Protein AF-A0A4C1TIJ6-F1 (afdb_monomer_lite)

pLDDT: mean 82.27, std 14.24, range [25.25, 95.56]

Foldseek 3Di:
DVVVVVVVVVVVVVVVVVVVVVVVVVVVVVVVVVVVVVVLVVQLVVLVVADANVVSVCVSVVHDDDDDDFPDKDKDKDADPCLVVVPVPDDPVVSVVVLVVVVVVVVVVCVVVVWAWDDDDDRMTMIMDRPRDDDPDPPPPPPDDD

Structure (mmCIF, N/CA/C/O backbone):
data_AF-A0A4C1TIJ6-F1
#
_entry.id   AF-A0A4C1TIJ6-F1
#
loop_
_atom_site.group_PDB
_atom_site.id
_atom_site.type_symbol
_atom_site.label_atom_id
_atom_site.label_alt_id
_atom_site.label_comp_id
_atom_site.label_asym_id
_atom_site.label_entity_id
_atom_site.label_seq_id
_atom_site.pdbx_PDB_ins_code
_atom_site.Cartn_x
_atom_site.Cartn_y
_atom_site.Cartn_z
_atom_site.occupancy
_atom_site.B_iso_or_equiv
_atom_site.auth_seq_id
_atom_site.auth_comp_id
_atom_site.auth_asym_id
_atom_site.auth_atom_id
_atom_site.pdbx_PDB_model_num
ATOM 1 N N . MET A 1 1 ? -39.848 6.060 63.650 1.00 71.62 1 MET A N 1
ATOM 2 C CA . MET A 1 1 ? -38.600 6.844 63.816 1.00 71.62 1 MET A CA 1
ATOM 3 C C . MET A 1 1 ? -37.312 6.025 63.716 1.00 71.62 1 MET A C 1
ATOM 5 O O . MET A 1 1 ? -36.772 6.002 62.624 1.00 71.62 1 MET A O 1
ATOM 9 N N . LEU A 1 2 ? -36.798 5.328 64.745 1.00 78.94 2 LEU A N 1
ATOM 10 C CA . LEU A 1 2 ? -35.449 4.713 64.657 1.00 78.94 2 LEU A CA 1
ATOM 11 C C . LEU A 1 2 ? -35.314 3.655 63.536 1.00 78.94 2 LEU A C 1
ATOM 13 O O . LEU A 1 2 ? -34.339 3.658 62.794 1.00 78.94 2 LEU A O 1
ATOM 17 N N . ARG A 1 3 ? -36.327 2.789 63.367 1.00 82.75 3 ARG A N 1
ATOM 18 C CA . ARG A 1 3 ? -36.379 1.786 62.283 1.00 82.75 3 ARG A CA 1
ATOM 19 C C . ARG A 1 3 ? -36.402 2.401 60.884 1.00 82.75 3 ARG A C 1
ATOM 21 O O . ARG A 1 3 ? -35.755 1.875 59.992 1.00 82.75 3 ARG A O 1
ATOM 28 N N . GLU A 1 4 ? -37.137 3.493 60.701 1.00 76.06 4 GLU A N 1
ATOM 29 C CA . GLU A 1 4 ? -37.250 4.173 59.403 1.00 76.06 4 GLU A CA 1
ATOM 30 C C . GLU A 1 4 ? -35.943 4.868 59.031 1.00 76.06 4 GLU A C 1
ATOM 32 O O . GLU A 1 4 ? -35.503 4.771 57.893 1.00 76.06 4 GLU A O 1
ATOM 37 N N . VAL A 1 5 ? -35.271 5.493 60.003 1.00 79.12 5 VAL A N 1
ATOM 38 C CA . VAL A 1 5 ? -33.959 6.123 59.794 1.00 79.12 5 VAL A CA 1
ATOM 39 C C . VAL A 1 5 ? -32.899 5.086 59.405 1.00 79.12 5 VAL A C 1
ATOM 41 O O . VAL A 1 5 ? -32.095 5.337 58.509 1.00 79.12 5 VAL A O 1
ATOM 44 N N . ILE A 1 6 ? -32.918 3.903 60.030 1.00 82.88 6 ILE A N 1
ATOM 45 C CA . ILE A 1 6 ? -32.006 2.799 59.685 1.00 82.88 6 ILE A CA 1
ATOM 46 C C . ILE A 1 6 ? -32.290 2.280 58.266 1.00 82.88 6 ILE A C 1
ATOM 48 O O . ILE A 1 6 ? -31.357 2.149 57.476 1.00 82.88 6 ILE A O 1
ATOM 52 N N . LEU A 1 7 ? -33.564 2.063 57.914 1.00 80.25 7 LEU A N 1
ATOM 53 C CA . LEU A 1 7 ? -33.964 1.579 56.585 1.00 80.25 7 LEU A CA 1
ATOM 54 C C . LEU A 1 7 ? -33.566 2.544 55.460 1.00 80.25 7 LEU A C 1
ATOM 56 O O . LEU A 1 7 ? -33.032 2.117 54.437 1.00 80.25 7 LEU A O 1
ATOM 60 N N . VAL A 1 8 ? -33.782 3.847 55.664 1.00 81.94 8 VAL A N 1
ATOM 61 C CA . VAL A 1 8 ? -33.393 4.889 54.700 1.00 81.94 8 VAL A CA 1
ATOM 62 C C . VAL A 1 8 ? -31.871 4.929 54.527 1.00 81.94 8 VAL A C 1
ATOM 64 O O . VAL A 1 8 ? -31.381 5.044 53.403 1.00 81.94 8 VAL A O 1
ATOM 67 N N . GLY A 1 9 ? -31.106 4.773 55.613 1.00 77.75 9 GLY A N 1
ATOM 68 C CA . GLY A 1 9 ? -29.643 4.702 55.559 1.00 77.75 9 GLY A CA 1
ATOM 69 C C . GLY A 1 9 ? -29.114 3.468 54.816 1.00 77.75 9 GLY A C 1
ATOM 70 O O . GLY A 1 9 ? -28.143 3.574 54.063 1.00 77.75 9 GLY A O 1
ATOM 71 N N . GLU A 1 10 ? -29.749 2.306 54.985 1.00 81.25 10 GLU A N 1
ATOM 72 C CA . GLU A 1 10 ? -29.410 1.081 54.247 1.00 81.25 10 GLU A CA 1
ATOM 73 C C . GLU A 1 10 ? -29.749 1.193 52.753 1.00 81.25 10 GLU A C 1
ATOM 75 O O . GLU A 1 10 ? -28.911 0.856 51.911 1.00 81.25 10 GLU A O 1
ATOM 80 N N . GLN A 1 11 ? -30.922 1.740 52.406 1.00 78.00 11 GLN A N 1
ATOM 81 C CA . GLN A 1 11 ? -31.320 1.985 51.013 1.00 78.00 11 GLN A CA 1
ATOM 82 C C . GLN A 1 11 ? -30.404 2.990 50.306 1.00 78.00 11 GLN A C 1
ATOM 84 O O . GLN A 1 11 ? -29.987 2.735 49.175 1.00 78.00 11 GLN A O 1
ATOM 89 N N . ALA A 1 12 ? -30.035 4.090 50.970 1.00 80.88 12 ALA A N 1
ATOM 90 C CA . ALA A 1 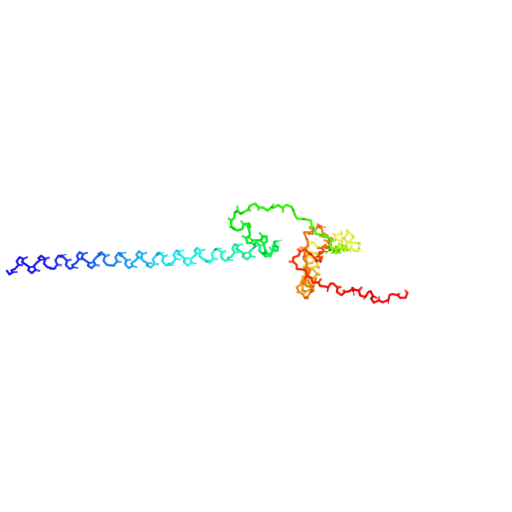12 ? -29.117 5.083 50.412 1.00 80.88 12 ALA A CA 1
ATOM 91 C C . ALA A 1 12 ? -27.731 4.479 50.123 1.00 80.88 12 ALA A C 1
ATOM 93 O O . ALA A 1 12 ? -27.174 4.676 49.044 1.00 80.88 12 ALA A O 1
ATOM 94 N N . ARG A 1 13 ? -27.198 3.660 51.043 1.00 82.31 13 ARG A N 1
ATOM 95 C CA . ARG A 1 13 ? -25.919 2.948 50.848 1.00 82.31 13 ARG A CA 1
ATOM 96 C C . ARG A 1 13 ? -25.982 1.935 49.705 1.00 82.31 13 ARG A C 1
ATOM 98 O O . ARG A 1 13 ? -25.017 1.810 48.949 1.00 82.31 13 ARG A O 1
ATOM 105 N N . ALA A 1 14 ? -27.100 1.221 49.568 1.00 82.69 14 ALA A N 1
ATOM 106 C CA . ALA A 1 14 ? -27.312 0.284 48.469 1.00 82.69 14 ALA A CA 1
ATOM 107 C C . ALA A 1 14 ? -27.391 1.006 47.110 1.00 82.69 14 ALA A C 1
ATOM 109 O O . ALA A 1 14 ? -26.752 0.567 46.149 1.00 82.69 14 ALA A O 1
ATOM 110 N N . GLN A 1 15 ? -28.101 2.139 47.037 1.00 84.88 15 GLN A N 1
ATOM 111 C CA . GLN A 1 15 ? -28.156 2.975 45.832 1.00 84.88 15 GLN A CA 1
ATOM 112 C C . GLN A 1 15 ? -26.790 3.562 45.464 1.00 84.88 15 GLN A C 1
ATOM 114 O O . GLN A 1 15 ? -26.400 3.491 44.298 1.00 84.88 15 GLN A O 1
ATOM 119 N N . ASP A 1 16 ? -26.029 4.074 46.433 1.00 88.38 16 ASP A N 1
ATOM 120 C CA . ASP A 1 16 ? -24.682 4.604 46.190 1.00 88.38 16 ASP A CA 1
ATOM 121 C C . ASP A 1 16 ? -23.715 3.522 45.696 1.00 88.38 16 ASP A C 1
ATOM 123 O O . ASP A 1 16 ? -22.910 3.757 44.788 1.00 88.38 16 ASP A O 1
ATOM 127 N N . GLY A 1 17 ? -23.805 2.311 46.256 1.00 89.56 17 GLY A N 1
ATOM 128 C CA . GLY A 1 17 ? -23.021 1.163 45.805 1.00 89.56 17 GLY A CA 1
ATOM 129 C C . GLY A 1 17 ? -23.318 0.790 44.352 1.00 89.56 17 GLY A C 1
ATOM 130 O O . GLY A 1 17 ? -22.389 0.539 43.578 1.00 89.56 17 GLY A O 1
ATOM 131 N N . LEU A 1 18 ? -24.596 0.797 43.965 1.00 89.88 18 LEU A N 1
ATOM 132 C CA . LEU A 1 18 ? -25.019 0.531 42.591 1.00 89.88 18 LEU A CA 1
ATOM 133 C C . LEU A 1 18 ? -24.570 1.643 41.636 1.00 89.88 18 LEU A C 1
ATOM 135 O O . LEU A 1 18 ? -24.014 1.348 40.580 1.00 89.88 18 LEU A O 1
ATOM 139 N N . ARG A 1 19 ? -24.730 2.909 42.031 1.00 90.00 19 ARG A N 1
ATOM 140 C CA . ARG A 1 19 ? -24.319 4.076 41.242 1.00 90.00 19 ARG A CA 1
ATOM 141 C C . ARG A 1 19 ? -22.817 4.069 40.956 1.00 90.00 19 ARG A C 1
ATOM 143 O O . ARG A 1 19 ? -22.423 4.172 39.802 1.00 90.00 19 ARG A O 1
ATOM 150 N N . ARG A 1 20 ? -21.979 3.793 41.963 1.00 91.12 20 ARG A N 1
ATOM 151 C CA . ARG A 1 20 ? -20.521 3.644 41.775 1.00 91.12 20 ARG A CA 1
ATOM 152 C C . ARG A 1 20 ? -20.153 2.498 40.829 1.00 91.12 20 ARG A C 1
ATOM 154 O O . ARG A 1 20 ? -19.178 2.612 40.090 1.00 91.12 20 ARG A O 1
ATOM 161 N N . ARG A 1 21 ? -20.885 1.377 40.867 1.00 92.06 21 ARG A N 1
ATOM 162 C CA . ARG A 1 21 ? -20.673 0.256 39.932 1.00 92.06 21 ARG A CA 1
ATOM 163 C C . ARG A 1 21 ? -21.070 0.640 38.508 1.00 92.06 21 ARG A C 1
ATOM 165 O O . ARG A 1 21 ? -20.330 0.309 37.589 1.00 92.06 21 ARG A O 1
ATOM 172 N N . MET A 1 22 ? -22.179 1.360 38.343 1.00 92.50 22 MET A N 1
ATOM 173 C CA . MET A 1 22 ? -22.627 1.877 37.047 1.00 92.50 22 MET A CA 1
ATOM 174 C C . MET A 1 22 ? -21.628 2.879 36.465 1.00 92.50 22 MET A C 1
ATOM 176 O O . MET A 1 22 ? -21.278 2.752 35.298 1.00 92.50 22 MET A O 1
ATOM 180 N N . ASP A 1 23 ? -21.099 3.798 37.276 1.00 94.19 23 ASP A N 1
ATOM 181 C CA . ASP A 1 23 ? -20.084 4.764 36.836 1.00 94.19 23 ASP A CA 1
ATOM 182 C C . ASP A 1 23 ? -18.788 4.057 36.407 1.00 94.19 23 ASP A C 1
ATOM 184 O O . ASP A 1 23 ? -18.241 4.342 35.344 1.00 94.19 23 ASP A O 1
ATOM 188 N N . LYS A 1 24 ? -18.326 3.064 37.181 1.00 94.12 24 LYS A N 1
ATOM 189 C CA . LYS A 1 24 ? -17.161 2.244 36.802 1.00 94.12 24 LYS A CA 1
ATOM 190 C C . LYS A 1 24 ? -17.389 1.469 35.508 1.00 94.12 24 LYS A C 1
ATOM 192 O O . LYS A 1 24 ? -16.496 1.424 34.667 1.00 94.12 24 LYS A O 1
ATOM 197 N N . LEU A 1 25 ? -18.563 0.856 35.355 1.00 93.81 25 LEU A N 1
ATOM 198 C CA . LEU A 1 25 ? -18.906 0.108 34.150 1.00 93.81 25 LEU A CA 1
ATOM 199 C C . LEU A 1 25 ? -18.983 1.039 32.937 1.00 93.81 25 LEU A C 1
ATOM 201 O O . LEU A 1 25 ? -18.444 0.705 31.889 1.00 93.81 25 LEU A O 1
ATOM 205 N N . LYS A 1 26 ? -19.589 2.220 33.092 1.00 95.19 26 LYS A N 1
ATOM 206 C CA . LYS A 1 26 ? -19.670 3.233 32.040 1.00 95.19 26 LYS A CA 1
ATOM 207 C C . LYS A 1 26 ? -18.280 3.687 31.594 1.00 95.19 26 LYS A C 1
ATOM 209 O O . LYS A 1 26 ? -18.005 3.654 30.400 1.00 95.19 26 LYS A O 1
ATOM 214 N N . ASN A 1 27 ? -17.398 4.019 32.537 1.00 95.19 27 ASN A N 1
ATOM 215 C CA . ASN A 1 27 ? -16.023 4.413 32.221 1.00 95.19 27 ASN A CA 1
ATOM 216 C C . ASN A 1 27 ? -15.268 3.281 31.510 1.00 95.19 27 ASN A C 1
ATOM 218 O O . ASN A 1 27 ? -14.622 3.513 30.496 1.00 95.19 27 ASN A O 1
ATOM 222 N N . SER A 1 28 ? -15.413 2.040 31.986 1.00 95.06 28 SER A N 1
ATOM 223 C CA . SER A 1 28 ? -14.789 0.876 31.349 1.00 95.06 28 SER A CA 1
ATOM 224 C C . SER A 1 28 ? -15.316 0.630 29.927 1.00 95.06 28 SER A C 1
ATOM 226 O O . SER A 1 28 ? -14.540 0.286 29.039 1.00 95.06 28 SER A O 1
ATOM 228 N N . ILE A 1 29 ? -16.613 0.850 29.683 1.00 95.12 29 ILE A N 1
ATOM 229 C CA . ILE A 1 29 ? -17.213 0.782 28.342 1.00 95.12 29 ILE A CA 1
ATOM 230 C C . ILE A 1 29 ? -16.671 1.898 27.441 1.00 95.12 29 ILE A C 1
ATOM 232 O O . ILE A 1 29 ? -16.368 1.640 26.277 1.00 95.12 29 ILE A O 1
ATOM 236 N N . GLU A 1 30 ? -16.546 3.127 27.944 1.00 95.56 30 GLU A N 1
ATOM 237 C CA . GLU A 1 30 ? -15.984 4.250 27.183 1.00 95.56 30 GLU A CA 1
ATOM 238 C C . GLU A 1 30 ? -14.519 3.994 26.803 1.00 95.56 30 GLU A C 1
ATOM 240 O O . GLU A 1 30 ? -14.149 4.167 25.639 1.00 95.56 30 GLU A O 1
ATOM 245 N N . GLU A 1 31 ? -13.709 3.490 27.735 1.00 95.06 31 GLU A N 1
ATOM 246 C CA . GLU A 1 31 ? -12.320 3.089 27.484 1.00 95.06 31 GLU A CA 1
ATOM 247 C C . GLU A 1 31 ? -12.226 1.959 26.448 1.00 95.06 31 GLU A C 1
ATOM 249 O O . GLU A 1 31 ? -11.444 2.052 25.496 1.00 95.06 31 GLU A O 1
ATOM 254 N N . ALA A 1 32 ? -13.056 0.919 26.579 1.00 93.19 32 ALA A N 1
ATOM 255 C CA . ALA A 1 32 ? -13.102 -0.185 25.623 1.00 93.19 32 ALA A CA 1
ATOM 256 C C . ALA A 1 32 ? -13.521 0.291 24.221 1.00 93.19 32 ALA A C 1
ATOM 258 O O . ALA A 1 32 ? -12.882 -0.062 23.228 1.00 93.19 32 ALA A O 1
ATOM 259 N N . ASN A 1 33 ? -14.541 1.149 24.122 1.00 93.81 33 ASN A N 1
ATOM 260 C CA . ASN A 1 33 ? -14.974 1.731 22.849 1.00 93.81 33 ASN A CA 1
ATOM 261 C C . ASN A 1 33 ? -13.882 2.601 22.211 1.00 93.81 33 ASN A C 1
ATOM 263 O O . ASN A 1 33 ? -13.688 2.552 20.991 1.00 93.81 33 ASN A O 1
ATOM 267 N N . ALA A 1 34 ? -13.142 3.374 23.010 1.00 94.94 34 ALA A N 1
ATOM 268 C CA . ALA A 1 34 ? -12.024 4.176 22.521 1.00 94.94 34 ALA A CA 1
ATOM 269 C C . ALA A 1 34 ? -10.885 3.295 21.980 1.00 94.94 34 ALA A C 1
ATOM 271 O O . ALA A 1 34 ? -10.365 3.563 20.891 1.00 94.94 34 ALA A O 1
ATOM 272 N N . ALA A 1 35 ? -10.538 2.216 22.691 1.00 93.19 35 ALA A N 1
ATOM 273 C CA . ALA A 1 35 ? -9.536 1.247 22.251 1.00 93.19 35 ALA A CA 1
ATOM 274 C C . ALA A 1 35 ? -9.942 0.565 20.932 1.00 93.19 35 ALA A C 1
ATOM 276 O O . ALA A 1 35 ? -9.174 0.592 19.967 1.00 93.19 35 ALA A O 1
ATOM 277 N N . VAL A 1 36 ? -11.181 0.071 20.840 1.00 92.81 36 VAL A N 1
ATOM 278 C CA . VAL A 1 36 ? -11.731 -0.532 19.612 1.00 92.81 36 VAL A CA 1
ATOM 279 C C . VAL A 1 36 ? -11.717 0.466 18.453 1.00 92.81 36 VAL A C 1
ATOM 281 O O . VAL A 1 36 ? -11.340 0.122 17.335 1.00 92.81 36 VAL A O 1
ATOM 284 N N . THR A 1 37 ? -12.083 1.725 18.697 1.00 90.12 37 THR A N 1
ATOM 285 C CA . THR A 1 37 ? -12.065 2.766 17.657 1.00 90.12 37 THR A CA 1
ATOM 286 C C . THR A 1 37 ? -10.645 3.044 17.160 1.00 90.12 37 THR A C 1
ATOM 288 O O . THR A 1 37 ? -10.434 3.228 15.958 1.00 90.12 37 THR A O 1
ATOM 291 N N . LYS A 1 38 ? -9.654 3.050 18.060 1.00 92.00 38 LYS A N 1
ATOM 292 C CA . LYS A 1 38 ? -8.239 3.231 17.712 1.00 92.00 38 LYS A CA 1
ATOM 293 C C . LYS A 1 38 ? -7.717 2.077 16.856 1.00 92.00 38 LYS A C 1
ATOM 295 O O . LYS A 1 38 ? -7.074 2.329 15.836 1.00 92.00 38 LYS A O 1
ATOM 300 N N . GLU A 1 39 ? -8.018 0.838 17.233 1.00 86.94 39 GLU A N 1
ATOM 301 C CA . GLU A 1 39 ? -7.639 -0.341 16.446 1.00 86.94 39 GLU A CA 1
ATOM 302 C C . GLU A 1 39 ? -8.318 -0.353 15.077 1.00 86.94 39 GLU A C 1
ATOM 304 O O . GL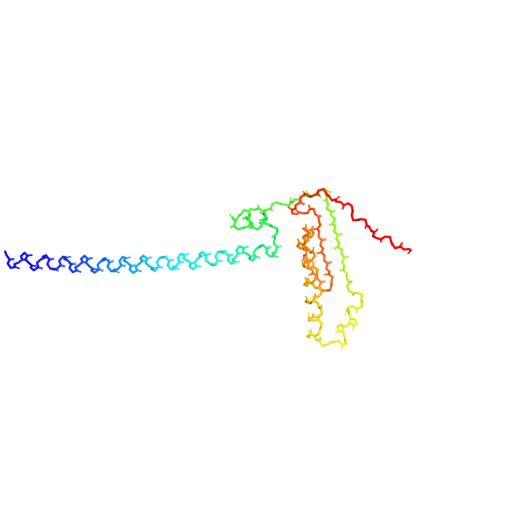U A 1 39 ? -7.649 -0.570 14.068 1.00 86.94 39 GLU A O 1
ATOM 309 N N . ARG A 1 40 ? -9.613 -0.012 15.008 1.00 84.69 40 ARG A N 1
ATOM 310 C CA . ARG A 1 40 ? -10.332 0.123 13.732 1.00 84.69 40 ARG A CA 1
ATOM 311 C C . ARG A 1 40 ? -9.669 1.140 12.806 1.00 84.69 40 ARG A C 1
ATOM 313 O O . ARG A 1 40 ? -9.432 0.824 11.646 1.00 84.69 40 ARG A O 1
ATOM 320 N N . LYS A 1 41 ? -9.314 2.329 13.309 1.00 84.75 41 LYS A N 1
ATOM 321 C CA . LYS A 1 41 ? -8.608 3.349 12.509 1.00 84.75 41 LYS A CA 1
ATOM 322 C C . LYS A 1 41 ? -7.270 2.838 11.981 1.00 84.75 41 LYS A C 1
ATOM 324 O O . LYS A 1 41 ? -6.957 3.062 10.815 1.00 84.75 41 LYS A O 1
ATOM 329 N N . LYS A 1 42 ? -6.504 2.129 12.815 1.00 85.44 42 LYS A N 1
ATOM 330 C CA . LYS A 1 42 ? -5.227 1.536 12.405 1.00 85.44 42 LYS A CA 1
ATOM 331 C C . LYS A 1 42 ? -5.434 0.493 11.303 1.00 85.44 42 LYS A C 1
ATOM 333 O O . LYS A 1 42 ? -4.756 0.561 10.284 1.00 85.44 42 LYS A O 1
ATOM 338 N N . ASN A 1 43 ? -6.404 -0.406 11.456 1.00 83.38 43 ASN A N 1
ATOM 339 C CA . ASN A 1 43 ? -6.689 -1.430 10.449 1.00 83.38 43 ASN A CA 1
ATOM 340 C C . ASN A 1 43 ? -7.124 -0.825 9.109 1.00 83.38 43 ASN A C 1
ATOM 342 O O . ASN A 1 43 ? -6.615 -1.233 8.070 1.00 83.38 43 ASN A O 1
ATOM 346 N N . VAL A 1 44 ? -7.994 0.189 9.129 1.00 80.62 44 VAL A N 1
ATOM 347 C CA . VAL A 1 44 ? -8.405 0.898 7.907 1.00 80.62 44 VAL A CA 1
ATOM 348 C C . VAL A 1 44 ? -7.207 1.588 7.249 1.00 80.62 44 VAL A C 1
ATOM 350 O O . VAL A 1 44 ? -7.016 1.453 6.046 1.00 80.62 44 VAL A O 1
ATOM 353 N N . SER A 1 45 ? -6.343 2.253 8.026 1.00 81.62 45 SER A N 1
ATOM 354 C CA . SER A 1 45 ? -5.137 2.884 7.468 1.00 81.62 45 SER A CA 1
ATOM 355 C C . SER A 1 45 ? -4.187 1.881 6.811 1.00 81.62 45 SER A C 1
ATOM 357 O O . SER A 1 45 ? -3.633 2.181 5.763 1.00 81.62 45 SER A O 1
ATOM 359 N N . LEU A 1 46 ? -4.050 0.674 7.373 1.00 84.75 46 LEU A N 1
ATOM 360 C CA . LEU A 1 46 ? -3.218 -0.383 6.796 1.00 84.75 46 LEU A CA 1
ATOM 361 C C . LEU A 1 46 ? -3.789 -0.901 5.472 1.00 84.75 46 LEU A C 1
ATOM 363 O O . LEU A 1 46 ? -3.025 -1.166 4.551 1.00 84.75 46 LEU A O 1
ATOM 367 N N . LEU A 1 47 ? -5.116 -1.006 5.349 1.00 83.19 47 LEU A N 1
ATOM 368 C CA . LEU A 1 47 ? -5.749 -1.397 4.085 1.00 83.19 47 LEU A CA 1
ATOM 369 C C . LEU A 1 47 ? -5.486 -0.373 2.979 1.00 83.19 47 LEU A C 1
ATOM 371 O O . LEU A 1 47 ? -5.256 -0.769 1.841 1.00 83.19 47 LEU A O 1
ATOM 375 N N . HIS A 1 48 ? -5.463 0.918 3.313 1.00 78.62 48 HIS A N 1
ATOM 376 C CA . HIS A 1 48 ? -5.148 1.983 2.358 1.00 78.62 48 HIS A CA 1
ATOM 377 C C . HIS A 1 48 ? -3.682 2.010 1.908 1.00 78.62 48 HIS A C 1
ATOM 379 O O . HIS A 1 48 ? -3.396 2.585 0.865 1.00 78.62 48 HIS A O 1
ATOM 385 N N . LEU A 1 49 ? -2.761 1.381 2.651 1.00 77.00 49 LEU A N 1
ATOM 386 C CA . LEU A 1 49 ? -1.369 1.220 2.206 1.00 77.00 49 LEU A CA 1
ATOM 387 C C . LEU A 1 49 ? -1.228 0.184 1.085 1.00 77.00 49 LEU A C 1
ATOM 389 O O . LEU A 1 49 ? -0.219 0.174 0.389 1.00 77.00 49 LEU A O 1
ATOM 393 N N . ILE A 1 50 ? -2.209 -0.710 0.947 1.00 79.88 50 ILE A N 1
ATOM 394 C CA . ILE A 1 50 ? -2.159 -1.846 0.020 1.00 79.88 50 ILE A CA 1
ATOM 395 C C . ILE A 1 50 ? -3.139 -1.626 -1.130 1.00 79.88 50 ILE A C 1
ATOM 397 O O . ILE A 1 50 ? -2.810 -1.840 -2.294 1.00 79.88 50 ILE A O 1
ATOM 401 N N . PHE A 1 51 ? -4.354 -1.177 -0.819 1.00 81.25 51 PHE A N 1
ATOM 402 C CA . PHE A 1 51 ? -5.447 -1.082 -1.773 1.00 81.25 51 PHE A CA 1
ATOM 403 C C . PHE A 1 51 ? -5.893 0.365 -2.002 1.00 81.25 51 PHE A C 1
ATOM 405 O O . PHE A 1 51 ? -5.916 1.166 -1.063 1.00 81.25 51 PHE A O 1
ATOM 412 N N . PRO A 1 52 ? -6.360 0.688 -3.223 1.00 78.19 52 PRO A N 1
ATOM 413 C CA . PRO A 1 52 ? -7.035 1.952 -3.486 1.00 78.19 52 PRO A CA 1
ATOM 414 C C . PRO A 1 52 ? -8.225 2.173 -2.541 1.00 78.19 52 PRO A C 1
ATOM 416 O O . PRO A 1 52 ? -8.866 1.210 -2.112 1.00 78.19 52 PRO A O 1
ATOM 419 N N . ALA A 1 53 ? -8.574 3.431 -2.253 1.00 78.19 53 ALA A N 1
ATOM 420 C CA . ALA A 1 53 ? -9.537 3.762 -1.197 1.00 78.19 53 ALA A CA 1
ATOM 421 C C . ALA A 1 53 ? -10.905 3.068 -1.344 1.00 78.19 53 ALA A C 1
ATOM 423 O O . ALA A 1 53 ? -11.431 2.541 -0.366 1.00 78.19 53 ALA A O 1
ATOM 424 N N . GLU A 1 54 ? -11.435 2.994 -2.569 1.00 79.88 54 GLU A N 1
ATOM 425 C CA . GLU A 1 54 ? -12.711 2.328 -2.876 1.00 79.88 54 GLU A CA 1
ATOM 426 C C . GLU A 1 54 ? -12.664 0.819 -2.568 1.00 79.88 54 GLU A C 1
ATOM 428 O O . GLU A 1 54 ? -13.622 0.232 -2.067 1.00 79.88 54 GLU A O 1
ATOM 433 N N . ILE A 1 55 ? -11.530 0.178 -2.861 1.00 83.50 55 ILE A N 1
ATOM 434 C CA . ILE A 1 55 ? -11.320 -1.258 -2.656 1.00 83.50 55 ILE A CA 1
ATOM 435 C C . ILE A 1 55 ? -11.136 -1.549 -1.163 1.00 83.50 55 ILE A C 1
ATOM 437 O O . ILE A 1 55 ? -11.755 -2.475 -0.638 1.00 83.50 55 ILE A O 1
ATOM 441 N N . ALA A 1 56 ? -10.346 -0.726 -0.467 1.00 84.62 56 ALA A N 1
ATOM 442 C CA . ALA A 1 56 ? -10.129 -0.831 0.973 1.00 84.62 56 ALA A CA 1
ATOM 443 C C . ALA A 1 56 ? -11.444 -0.715 1.768 1.00 84.62 56 ALA A C 1
ATOM 445 O O . ALA A 1 56 ? -11.681 -1.507 2.681 1.00 84.62 56 ALA A O 1
ATOM 446 N N . GLU A 1 57 ? -12.328 0.218 1.395 1.00 83.50 57 GLU A N 1
ATOM 447 C CA . GLU A 1 57 ? -13.633 0.395 2.045 1.00 83.50 57 GLU A CA 1
ATOM 448 C C . GLU A 1 57 ? -14.552 -0.818 1.832 1.00 83.50 57 GLU A C 1
ATOM 450 O O . GLU A 1 57 ? -15.148 -1.327 2.783 1.00 83.50 57 GLU A O 1
ATOM 455 N N . ARG A 1 58 ? -14.618 -1.345 0.604 1.00 85.31 58 ARG A N 1
ATOM 456 C CA . ARG A 1 58 ? -15.410 -2.549 0.301 1.00 85.31 58 ARG A CA 1
ATOM 457 C C . ARG A 1 58 ? -14.914 -3.779 1.058 1.00 85.31 58 ARG A C 1
ATOM 459 O O . ARG A 1 58 ? -15.737 -4.508 1.613 1.00 85.31 58 ARG A O 1
ATOM 466 N N . LEU A 1 59 ? -13.595 -3.985 1.122 1.00 85.94 59 LEU A N 1
ATOM 467 C CA . LEU A 1 59 ? -12.989 -5.069 1.906 1.00 85.94 59 LEU A CA 1
ATOM 468 C C . LEU A 1 59 ? -13.323 -4.939 3.389 1.00 85.94 59 LEU A C 1
ATOM 470 O O . LEU A 1 59 ? -13.693 -5.921 4.028 1.00 85.94 59 LEU A O 1
ATOM 474 N N . TRP A 1 60 ? -13.232 -3.724 3.929 1.00 83.62 60 TRP A N 1
ATOM 475 C CA . TRP A 1 60 ? -13.555 -3.456 5.327 1.00 83.62 60 TRP A CA 1
ATOM 476 C C . TRP A 1 60 ? -15.017 -3.773 5.670 1.00 83.62 60 TRP A C 1
ATOM 478 O O . TRP A 1 60 ? -15.308 -4.275 6.756 1.00 83.62 60 TRP A O 1
ATOM 488 N N . LEU A 1 61 ? -15.935 -3.523 4.736 1.00 86.88 61 LEU A N 1
ATOM 489 C CA . LEU A 1 61 ? -17.356 -3.849 4.874 1.00 86.88 61 LEU A CA 1
ATOM 490 C C . LEU A 1 61 ? -17.672 -5.338 4.635 1.00 86.88 61 LEU A C 1
ATOM 492 O O . LEU A 1 61 ? -18.831 -5.734 4.751 1.00 86.88 61 LEU A O 1
ATOM 496 N N . GLY A 1 62 ? -16.672 -6.166 4.312 1.00 85.81 62 GLY A N 1
ATOM 497 C CA . GLY A 1 62 ? -16.855 -7.588 4.009 1.00 85.81 62 GLY A CA 1
ATOM 498 C C . GLY A 1 62 ? -17.541 -7.848 2.666 1.00 85.81 62 GLY A C 1
ATOM 499 O O . GLY A 1 62 ? -18.079 -8.935 2.453 1.00 85.81 62 GLY A O 1
ATOM 500 N N . ALA A 1 63 ? -17.556 -6.862 1.765 1.00 87.94 63 ALA A N 1
ATOM 501 C CA . ALA A 1 63 ? -18.127 -7.021 0.436 1.00 87.94 63 ALA A CA 1
ATOM 502 C C . ALA A 1 63 ? -17.185 -7.831 -0.468 1.00 87.94 63 ALA A C 1
ATOM 504 O O . ALA A 1 63 ? -15.964 -7.671 -0.421 1.00 87.94 63 ALA A O 1
ATOM 505 N N . SER A 1 64 ? -17.753 -8.656 -1.350 1.00 85.31 64 SER A N 1
ATOM 506 C CA . SER A 1 64 ? -16.990 -9.255 -2.446 1.00 85.31 64 SER A CA 1
ATOM 507 C C . SER A 1 64 ? -16.548 -8.170 -3.428 1.00 85.31 64 SER A C 1
ATOM 509 O O . SER A 1 64 ? -17.263 -7.187 -3.654 1.00 85.31 64 SER A O 1
ATOM 511 N N . ILE A 1 65 ? -15.363 -8.334 -4.012 1.00 83.75 65 ILE A N 1
ATOM 512 C CA . ILE A 1 65 ? -14.842 -7.455 -5.058 1.00 83.75 65 ILE A CA 1
ATOM 513 C C . ILE A 1 65 ? -14.747 -8.256 -6.342 1.00 83.75 65 ILE A C 1
ATOM 515 O O . ILE A 1 65 ? -14.003 -9.230 -6.422 1.00 83.75 65 ILE A O 1
ATOM 519 N N . ASP A 1 66 ? -15.498 -7.812 -7.341 1.00 86.75 66 ASP A N 1
ATOM 520 C CA . ASP A 1 66 ? -15.440 -8.373 -8.679 1.00 86.75 66 ASP A CA 1
ATOM 521 C C . ASP A 1 66 ? -14.248 -7.792 -9.440 1.00 86.75 66 ASP A C 1
ATOM 523 O O . ASP A 1 66 ? -13.854 -6.637 -9.236 1.00 86.75 66 ASP A O 1
ATOM 527 N N . ALA A 1 67 ? -13.691 -8.589 -10.349 1.00 85.44 67 ALA A N 1
ATOM 528 C CA . ALA A 1 67 ? -12.654 -8.120 -11.253 1.00 85.44 67 ALA A CA 1
ATOM 529 C C . ALA A 1 67 ? -13.193 -6.967 -12.115 1.00 85.44 67 ALA A C 1
ATOM 531 O O . ALA A 1 67 ? -14.251 -7.079 -12.737 1.00 85.44 67 ALA A O 1
ATOM 532 N N . LYS A 1 68 ? -12.452 -5.856 -12.158 1.00 81.69 68 LYS A N 1
ATOM 533 C CA . LYS A 1 68 ? -12.769 -4.691 -12.990 1.00 81.69 68 LYS A CA 1
ATOM 534 C C . LYS A 1 68 ? -11.834 -4.641 -14.196 1.00 81.69 68 LYS A C 1
ATOM 536 O O . LYS A 1 68 ? -10.631 -4.857 -14.066 1.00 81.69 68 LYS A O 1
ATOM 541 N N . THR A 1 69 ? -12.387 -4.305 -15.357 1.00 83.56 69 THR A N 1
ATOM 542 C CA . THR A 1 69 ? -11.616 -3.977 -16.561 1.00 83.56 69 THR A CA 1
ATOM 543 C C . THR A 1 69 ? -11.563 -2.466 -16.718 1.00 83.56 69 THR A C 1
ATOM 545 O O . THR A 1 69 ? -12.590 -1.796 -16.624 1.00 83.56 69 THR A O 1
ATOM 548 N N . TYR A 1 70 ? -10.370 -1.940 -16.979 1.00 82.94 70 TYR A N 1
ATOM 549 C CA . TYR A 1 70 ? -10.134 -0.517 -17.187 1.00 82.94 70 TYR A CA 1
ATOM 550 C C . TYR A 1 70 ? -9.639 -0.306 -18.625 1.00 82.94 70 TYR A C 1
ATOM 552 O O . TYR A 1 70 ? -8.657 -0.944 -19.004 1.00 82.94 70 TYR A O 1
ATOM 560 N N . PRO A 1 71 ? -10.314 0.526 -19.440 1.00 81.00 71 PRO A N 1
ATOM 561 C CA . PRO A 1 71 ? -9.961 0.700 -20.850 1.00 81.00 71 PRO A CA 1
ATOM 562 C C . PRO A 1 71 ? -8.684 1.527 -21.052 1.00 81.00 71 PRO A C 1
ATOM 564 O O . PRO A 1 71 ? -7.911 1.232 -21.957 1.00 81.00 71 PRO A O 1
ATOM 567 N N . ASP A 1 72 ? -8.440 2.516 -20.189 1.00 85.06 72 ASP A N 1
ATOM 568 C CA . ASP A 1 72 ? -7.354 3.488 -20.331 1.00 85.06 72 ASP A CA 1
ATOM 569 C C . ASP A 1 72 ? -6.416 3.423 -19.121 1.00 85.06 72 ASP A C 1
ATOM 571 O O . ASP A 1 72 ? -6.569 4.159 -18.144 1.00 85.06 72 ASP A O 1
ATOM 575 N N . VAL A 1 73 ? -5.444 2.511 -19.178 1.00 84.81 73 VAL A N 1
ATOM 576 C CA . VAL A 1 73 ? -4.423 2.327 -18.136 1.00 84.81 73 VAL A CA 1
ATOM 577 C C . VAL A 1 73 ? -3.041 2.424 -18.757 1.00 84.81 73 VAL A C 1
ATOM 579 O O . VAL A 1 73 ? -2.790 1.884 -19.832 1.00 84.81 73 VAL A O 1
ATOM 582 N N . THR A 1 74 ? -2.124 3.089 -18.060 1.00 86.50 74 THR A N 1
ATOM 583 C CA . THR A 1 74 ? -0.696 3.083 -18.403 1.00 86.50 74 THR A CA 1
ATOM 584 C C . THR A 1 74 ? 0.081 2.423 -17.281 1.00 86.50 74 THR A C 1
ATOM 586 O O . THR A 1 74 ? -0.099 2.793 -16.123 1.00 86.50 74 THR A O 1
ATOM 589 N N . ILE A 1 75 ? 0.948 1.469 -17.620 1.00 87.25 75 ILE A N 1
ATOM 590 C CA . ILE A 1 75 ? 1.814 0.773 -16.666 1.00 87.25 75 ILE A CA 1
ATOM 591 C C . ILE A 1 75 ? 3.263 1.143 -16.969 1.00 87.25 75 ILE A C 1
ATOM 593 O O . ILE A 1 75 ? 3.684 1.105 -18.126 1.00 87.25 75 ILE A O 1
ATOM 597 N N . LEU A 1 76 ? 4.019 1.488 -15.931 1.00 87.44 76 LEU A N 1
ATOM 598 C CA . LEU A 1 76 ? 5.458 1.695 -15.998 1.00 87.44 76 LEU A CA 1
ATOM 599 C C . LEU A 1 76 ? 6.150 0.579 -15.226 1.00 87.44 76 LEU A C 1
ATOM 601 O O . LEU A 1 76 ? 5.863 0.359 -14.052 1.00 87.44 76 LEU A O 1
ATOM 605 N N . PHE A 1 77 ? 7.091 -0.075 -15.899 1.00 88.12 77 PHE A N 1
ATOM 606 C CA . PHE A 1 77 ? 8.026 -1.013 -15.297 1.00 88.12 77 PHE A CA 1
ATOM 607 C C . PHE A 1 77 ? 9.411 -0.379 -15.300 1.00 88.12 77 PHE A C 1
ATOM 609 O O . PHE A 1 77 ? 9.866 0.125 -16.328 1.00 88.12 77 PHE A O 1
ATOM 616 N N . SER A 1 78 ? 10.075 -0.415 -14.153 1.00 88.50 78 SER A N 1
ATOM 617 C CA . SER A 1 78 ? 11.473 -0.022 -14.013 1.00 88.50 78 SER A CA 1
ATOM 618 C C . SER A 1 78 ? 12.248 -1.129 -13.317 1.00 88.50 78 SER A C 1
ATOM 620 O O . SER A 1 78 ? 11.671 -1.881 -12.535 1.00 88.50 78 SER A O 1
ATOM 622 N N . ASP A 1 79 ? 13.535 -1.224 -13.627 1.00 91.00 79 ASP A N 1
ATOM 623 C CA . ASP A 1 79 ? 14.448 -2.221 -13.080 1.00 91.00 79 ASP A CA 1
ATOM 624 C C . ASP A 1 79 ? 15.823 -1.586 -12.841 1.00 91.00 79 ASP A C 1
ATOM 626 O O . ASP A 1 79 ? 16.207 -0.648 -13.558 1.00 91.00 79 ASP A O 1
ATOM 630 N N . ILE A 1 80 ? 16.566 -2.063 -11.839 1.00 90.56 80 ILE A N 1
ATOM 631 C CA . ILE A 1 80 ? 17.875 -1.492 -11.510 1.00 90.56 80 ILE A CA 1
ATOM 632 C C . ILE A 1 80 ? 18.950 -2.217 -12.318 1.00 90.56 80 ILE A C 1
ATOM 634 O O . ILE A 1 80 ? 19.311 -3.369 -12.077 1.00 90.56 80 ILE A O 1
ATOM 638 N N . VAL A 1 81 ? 19.559 -1.492 -13.257 1.00 92.56 81 VAL A N 1
ATOM 639 C CA . VAL A 1 81 ? 20.630 -2.046 -14.089 1.00 92.56 81 VAL A CA 1
ATOM 640 C C . VAL A 1 81 ? 21.782 -2.555 -13.218 1.00 92.56 81 VAL A C 1
ATOM 642 O O . VAL A 1 81 ? 22.433 -1.804 -12.492 1.00 92.56 81 VAL A O 1
ATOM 645 N N . GLY A 1 82 ? 22.071 -3.852 -13.333 1.00 91.50 82 GLY A N 1
ATOM 646 C CA . GLY A 1 82 ? 23.191 -4.483 -12.638 1.00 91.50 82 GLY A CA 1
ATOM 647 C C . GLY A 1 82 ? 22.953 -4.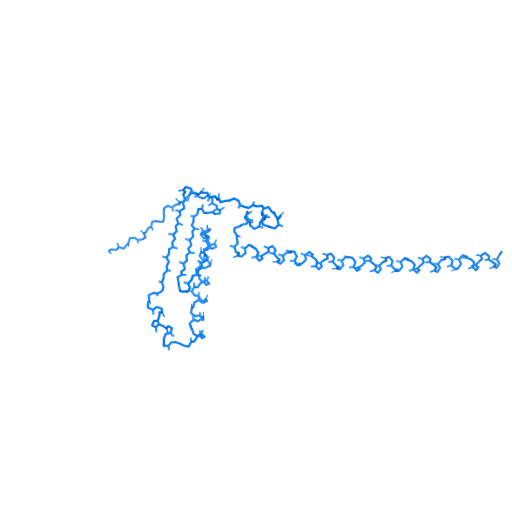743 -11.149 1.00 91.50 82 GLY A C 1
ATOM 648 O O . GLY A 1 82 ? 23.929 -4.986 -10.431 1.00 91.50 82 GLY A O 1
ATOM 649 N N . PHE A 1 83 ? 21.704 -4.749 -10.678 1.00 91.69 83 PHE A N 1
ATOM 650 C CA . PHE A 1 83 ? 21.361 -5.004 -9.277 1.00 91.69 83 PHE A CA 1
ATOM 651 C C . PHE A 1 83 ? 21.963 -6.291 -8.710 1.00 91.69 83 PHE A C 1
ATOM 653 O O . PHE A 1 83 ? 22.561 -6.266 -7.637 1.00 91.69 83 PHE A O 1
ATOM 660 N N . THR A 1 84 ? 21.935 -7.401 -9.456 1.00 91.19 84 THR A N 1
ATOM 661 C CA . THR A 1 84 ? 22.593 -8.656 -9.042 1.00 91.19 84 THR A CA 1
ATOM 662 C C . THR A 1 84 ? 24.073 -8.444 -8.712 1.00 91.19 84 THR A C 1
ATOM 664 O O . THR A 1 84 ? 24.601 -8.988 -7.741 1.00 91.19 84 THR A O 1
ATOM 667 N N . SER A 1 85 ? 24.751 -7.606 -9.499 1.00 93.19 85 SER A N 1
ATOM 668 C CA . SER A 1 85 ? 26.159 -7.275 -9.295 1.00 93.19 85 SER A CA 1
ATOM 669 C C . SER A 1 85 ? 26.360 -6.392 -8.061 1.00 93.19 85 SER A C 1
ATOM 671 O O . SER A 1 85 ? 27.300 -6.616 -7.298 1.00 93.19 85 SER A O 1
ATOM 673 N N . ILE A 1 86 ? 25.463 -5.432 -7.822 1.00 90.81 86 ILE A N 1
ATOM 674 C CA . ILE A 1 86 ? 25.453 -4.605 -6.607 1.00 90.81 86 ILE A CA 1
ATOM 675 C C . ILE A 1 86 ? 25.285 -5.495 -5.369 1.00 90.81 86 ILE A C 1
ATOM 677 O O . ILE A 1 86 ? 26.123 -5.441 -4.468 1.00 90.81 86 ILE A O 1
ATOM 681 N N . CYS A 1 87 ? 24.292 -6.384 -5.370 1.00 91.81 87 CYS A N 1
ATOM 682 C CA . CYS A 1 87 ? 24.014 -7.324 -4.282 1.00 91.81 87 CYS A CA 1
ATOM 683 C C . CYS A 1 87 ? 25.179 -8.275 -3.988 1.00 91.81 87 CYS A C 1
ATOM 685 O O . CYS A 1 87 ? 25.399 -8.633 -2.837 1.00 91.81 87 CYS A O 1
ATOM 687 N N . SER A 1 88 ? 25.957 -8.656 -5.008 1.00 93.44 88 SER A N 1
ATOM 688 C CA . SER A 1 88 ? 27.134 -9.519 -4.827 1.00 93.44 88 SER A CA 1
ATOM 689 C C . SER A 1 88 ? 28.323 -8.834 -4.138 1.00 93.44 88 SER A C 1
ATOM 691 O O . SER A 1 88 ? 29.187 -9.518 -3.593 1.00 93.44 88 SER A O 1
ATOM 693 N N . ARG A 1 89 ? 28.391 -7.495 -4.171 1.00 94.00 89 ARG A N 1
ATOM 694 C CA . ARG A 1 89 ? 29.527 -6.707 -3.653 1.00 94.00 89 ARG A CA 1
ATOM 695 C C . ARG A 1 89 ? 29.198 -5.899 -2.400 1.00 94.00 89 ARG A C 1
ATOM 697 O O . ARG A 1 89 ? 30.105 -5.569 -1.641 1.00 94.00 89 ARG A O 1
ATOM 704 N N . ALA A 1 90 ? 27.937 -5.524 -2.219 1.00 93.25 90 ALA A N 1
ATOM 705 C CA . ALA A 1 90 ? 27.476 -4.712 -1.103 1.00 93.25 90 ALA A CA 1
ATOM 706 C C . ALA A 1 90 ? 27.043 -5.584 0.082 1.00 93.25 90 ALA A C 1
ATOM 708 O O . ALA A 1 90 ? 26.656 -6.740 -0.070 1.00 93.25 90 ALA A O 1
ATOM 709 N N . THR A 1 91 ? 27.076 -5.010 1.285 1.00 94.94 91 THR A N 1
ATOM 710 C CA . THR A 1 91 ? 26.462 -5.667 2.444 1.00 94.94 91 THR A CA 1
ATOM 711 C C . THR A 1 91 ? 24.935 -5.623 2.319 1.00 94.94 91 THR A C 1
ATOM 713 O O . THR A 1 91 ? 24.407 -4.667 1.741 1.00 94.94 91 THR A O 1
ATOM 716 N N . PRO A 1 92 ? 24.198 -6.585 2.905 1.00 92.62 92 PRO A N 1
ATOM 717 C CA . PRO A 1 92 ? 22.734 -6.567 2.881 1.00 92.62 92 PRO A CA 1
ATOM 718 C C . PRO A 1 92 ? 22.142 -5.246 3.383 1.00 92.62 92 PRO A C 1
ATOM 720 O O . PRO A 1 92 ? 21.191 -4.736 2.804 1.00 92.62 92 PRO A O 1
ATOM 723 N N . PHE A 1 93 ? 22.753 -4.650 4.411 1.00 94.00 93 PHE A N 1
ATOM 724 C CA . PHE A 1 93 ? 22.328 -3.358 4.942 1.00 94.00 93 PHE A CA 1
ATOM 725 C C . PHE A 1 93 ? 22.433 -2.239 3.898 1.00 94.00 93 PHE A C 1
ATOM 727 O O . PHE A 1 93 ? 21.484 -1.490 3.709 1.00 94.00 93 PHE A O 1
ATOM 734 N N . MET A 1 94 ? 23.550 -2.163 3.167 1.00 93.44 94 MET A N 1
ATOM 735 C CA . MET A 1 94 ? 23.734 -1.156 2.115 1.00 93.44 94 MET A CA 1
ATOM 736 C C . MET A 1 94 ? 22.732 -1.320 0.969 1.00 93.44 94 MET A C 1
ATOM 738 O O . MET A 1 94 ? 22.233 -0.320 0.458 1.00 93.44 94 MET A O 1
ATOM 742 N N . VAL A 1 95 ? 22.425 -2.562 0.576 1.00 92.81 95 VAL A N 1
ATOM 743 C CA . VAL A 1 95 ? 21.419 -2.842 -0.464 1.00 92.81 95 VAL A CA 1
ATOM 744 C C . VAL A 1 95 ? 20.040 -2.369 -0.010 1.00 92.81 95 VAL A C 1
ATOM 746 O O . VAL A 1 95 ? 19.356 -1.678 -0.761 1.00 92.81 95 VAL A O 1
ATOM 749 N N . ILE A 1 96 ? 19.655 -2.691 1.228 1.00 91.38 96 ILE A N 1
ATOM 750 C CA . ILE A 1 96 ? 18.365 -2.281 1.794 1.00 91.38 96 ILE A CA 1
ATOM 751 C C . ILE A 1 96 ? 18.271 -0.756 1.872 1.00 91.38 96 ILE A C 1
ATOM 753 O O . ILE A 1 96 ? 17.295 -0.197 1.388 1.00 91.38 96 ILE A O 1
ATOM 757 N N . SER A 1 97 ? 19.289 -0.071 2.402 1.00 92.62 97 SER A N 1
ATOM 758 C CA . SER A 1 97 ? 19.275 1.396 2.498 1.00 92.62 97 SER A CA 1
ATOM 759 C C . SER A 1 97 ? 19.209 2.082 1.129 1.00 92.62 97 SER A C 1
ATOM 761 O O . SER A 1 97 ? 18.553 3.112 0.992 1.00 92.62 97 SER A O 1
ATOM 763 N N . MET A 1 98 ? 19.864 1.517 0.109 1.00 92.69 98 MET A N 1
ATOM 764 C CA . MET A 1 98 ? 19.778 2.015 -1.267 1.00 92.69 98 MET A CA 1
ATOM 765 C C . MET A 1 98 ? 18.351 1.891 -1.818 1.00 92.69 98 MET A C 1
ATOM 767 O O . MET A 1 98 ? 17.821 2.865 -2.350 1.00 92.69 98 MET A O 1
ATOM 771 N N . LEU A 1 99 ? 17.732 0.713 -1.677 1.00 91.94 99 LEU A N 1
ATOM 772 C CA . LEU A 1 99 ? 16.359 0.475 -2.132 1.00 91.94 99 LEU A CA 1
ATOM 773 C C . LEU A 1 99 ? 15.350 1.340 -1.374 1.00 91.94 99 LEU A C 1
ATOM 775 O O . LEU A 1 99 ? 14.460 1.911 -1.990 1.00 91.94 99 LEU A O 1
ATOM 779 N N . GLU A 1 100 ? 15.505 1.472 -0.056 1.00 90.69 100 GLU A N 1
ATOM 780 C CA . GLU A 1 100 ? 14.626 2.295 0.776 1.00 90.69 100 GLU A CA 1
ATOM 781 C C . GLU A 1 100 ? 14.675 3.766 0.353 1.00 90.69 100 GLU A C 1
ATOM 783 O O . GLU A 1 100 ? 13.627 4.387 0.198 1.00 90.69 100 GLU A O 1
ATOM 788 N N . SER A 1 101 ? 15.870 4.307 0.094 1.00 92.44 101 SER A N 1
ATOM 789 C CA . SER A 1 101 ? 16.009 5.680 -0.401 1.00 92.44 101 SER A CA 1
ATOM 790 C C . SER A 1 101 ? 15.364 5.857 -1.776 1.00 92.44 101 SER A C 1
ATOM 792 O O . SER A 1 101 ? 14.611 6.804 -1.971 1.00 92.44 101 SER A O 1
ATOM 794 N N . LEU A 1 102 ? 15.622 4.939 -2.715 1.00 91.81 102 LEU A N 1
ATOM 795 C CA . LEU A 1 102 ? 15.076 5.015 -4.073 1.00 91.81 102 LEU A CA 1
ATOM 796 C C . LEU A 1 102 ? 13.547 4.922 -4.079 1.00 91.81 102 LEU A C 1
ATOM 798 O O . LEU A 1 102 ? 12.871 5.712 -4.735 1.00 91.81 102 LEU A O 1
ATOM 802 N N . TYR A 1 103 ? 12.995 3.952 -3.351 1.00 90.25 103 TYR A N 1
ATOM 803 C CA . TYR A 1 103 ? 11.552 3.749 -3.296 1.00 90.25 103 TYR A CA 1
ATOM 804 C C . TYR A 1 103 ? 10.848 4.856 -2.536 1.00 90.25 103 TYR A C 1
ATOM 806 O O . TYR A 1 103 ? 9.735 5.195 -2.911 1.00 90.25 103 TYR A O 1
ATOM 814 N N . LYS A 1 104 ? 11.489 5.468 -1.538 1.00 90.50 104 LYS A N 1
ATOM 815 C CA . LYS A 1 104 ? 10.939 6.656 -0.892 1.00 90.50 104 LYS A CA 1
ATOM 816 C C 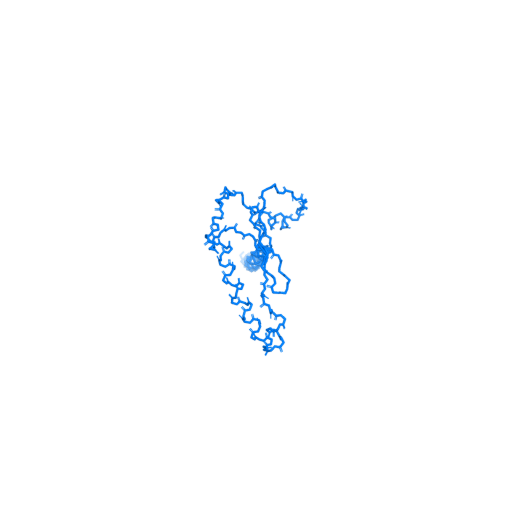. LYS A 1 104 ? 10.784 7.811 -1.883 1.00 90.50 104 LYS A C 1
ATOM 818 O O . LYS A 1 104 ? 9.706 8.392 -1.949 1.00 90.50 104 LYS A O 1
ATOM 823 N N . ASP A 1 105 ? 11.811 8.089 -2.685 1.00 90.69 105 ASP A N 1
ATOM 824 C CA . ASP A 1 105 ? 11.743 9.145 -3.702 1.00 90.69 105 ASP A CA 1
ATOM 825 C C . ASP A 1 105 ? 10.660 8.833 -4.755 1.00 90.69 105 ASP A C 1
ATOM 827 O O . ASP A 1 105 ? 9.895 9.709 -5.157 1.00 90.69 105 ASP A O 1
ATOM 831 N N . PHE A 1 106 ? 10.541 7.572 -5.184 1.00 90.00 106 PHE A N 1
ATOM 832 C CA . PHE A 1 106 ? 9.486 7.152 -6.114 1.00 90.00 106 PHE A CA 1
ATOM 833 C C . PHE A 1 106 ? 8.084 7.235 -5.512 1.00 90.00 106 PHE A C 1
ATOM 835 O O . PHE A 1 106 ? 7.161 7.672 -6.200 1.00 90.00 106 PHE A O 1
ATOM 842 N N . ASP A 1 107 ? 7.918 6.847 -4.249 1.00 87.38 107 ASP A N 1
ATOM 843 C CA . ASP A 1 107 ? 6.642 6.915 -3.541 1.00 87.38 107 ASP A CA 1
ATOM 844 C C . ASP A 1 107 ? 6.189 8.386 -3.400 1.00 87.38 107 ASP A C 1
ATOM 846 O O . ASP A 1 107 ? 5.022 8.687 -3.650 1.00 87.38 107 ASP A O 1
ATOM 850 N N . GLU A 1 108 ? 7.113 9.327 -3.150 1.00 88.50 108 GLU A N 1
ATOM 851 C CA . GLU A 1 108 ? 6.816 10.771 -3.158 1.00 88.50 108 GLU A CA 1
ATOM 852 C C . GLU A 1 108 ? 6.314 11.255 -4.533 1.00 88.50 108 GLU A C 1
ATOM 854 O O . GLU A 1 108 ? 5.334 12.004 -4.619 1.00 88.50 108 GLU A O 1
ATOM 859 N N . PHE A 1 109 ? 6.921 10.794 -5.634 1.00 86.19 109 PHE A N 1
ATOM 860 C CA . PHE A 1 109 ? 6.406 11.090 -6.975 1.00 86.19 109 PHE A CA 1
ATOM 861 C C . PHE A 1 109 ? 5.047 10.437 -7.240 1.00 86.19 109 PHE A C 1
ATOM 863 O O . PHE A 1 109 ? 4.210 11.035 -7.925 1.00 86.19 109 PHE A O 1
ATOM 870 N N . CYS A 1 110 ? 4.798 9.243 -6.700 1.00 84.75 110 CYS A N 1
ATOM 871 C CA . CYS A 1 110 ? 3.512 8.573 -6.859 1.00 84.75 110 CYS A CA 1
ATOM 872 C C . CYS A 1 110 ? 2.371 9.398 -6.266 1.00 84.75 110 CYS A C 1
ATOM 874 O O . CYS A 1 110 ? 1.360 9.624 -6.941 1.00 84.75 110 CYS A O 1
ATOM 876 N N . ASP A 1 111 ? 2.588 9.931 -5.064 1.00 79.94 111 ASP A N 1
ATOM 877 C CA . ASP A 1 111 ? 1.644 10.815 -4.382 1.00 79.94 111 ASP A CA 1
ATOM 878 C C . ASP A 1 111 ? 1.409 12.119 -5.165 1.00 79.94 111 ASP A C 1
ATOM 880 O O . ASP A 1 111 ? 0.277 12.600 -5.266 1.00 79.94 111 ASP A O 1
ATOM 884 N N . MET A 1 112 ? 2.456 12.686 -5.777 1.00 81.31 112 MET A N 1
ATOM 885 C CA . MET A 1 112 ? 2.345 13.913 -6.579 1.00 81.31 112 MET A CA 1
ATOM 886 C C . MET A 1 112 ? 1.565 13.723 -7.887 1.00 81.31 112 MET A C 1
ATOM 888 O O . MET A 1 112 ? 0.826 14.622 -8.309 1.00 81.31 112 MET A O 1
ATOM 892 N N . PHE A 1 113 ? 1.754 12.587 -8.562 1.00 78.62 113 PHE A N 1
ATOM 893 C CA . PHE A 1 113 ? 1.169 12.324 -9.880 1.00 78.62 113 PHE A CA 1
ATOM 894 C C . PHE A 1 113 ? -0.126 11.502 -9.835 1.00 78.62 113 PHE A C 1
ATOM 896 O O . PHE A 1 113 ? -0.716 11.277 -10.894 1.00 78.62 113 PHE A O 1
ATOM 903 N N . ASP A 1 114 ? -0.603 11.128 -8.640 1.00 73.75 114 ASP A N 1
ATOM 904 C CA . ASP A 1 114 ? -1.792 10.284 -8.425 1.00 73.75 114 ASP A CA 1
ATOM 905 C C . ASP A 1 114 ? -1.692 8.966 -9.218 1.00 73.75 114 ASP A C 1
ATOM 907 O O . ASP A 1 114 ? -2.610 8.558 -9.937 1.00 73.75 114 ASP A O 1
ATOM 911 N N . VAL A 1 115 ? -0.518 8.327 -9.141 1.00 83.75 115 VAL A N 1
ATOM 912 C CA . VAL A 1 115 ? -0.255 7.010 -9.738 1.00 83.75 115 VAL A CA 1
ATOM 913 C C . VAL A 1 115 ? -0.228 5.942 -8.653 1.00 83.75 115 VAL A C 1
ATOM 915 O O . VAL A 1 115 ? 0.254 6.158 -7.546 1.00 83.75 115 VAL A O 1
ATOM 918 N N . TYR A 1 116 ? -0.778 4.773 -8.965 1.00 82.44 116 TYR A N 1
ATOM 919 C CA . TYR A 1 116 ? -0.888 3.670 -8.023 1.00 82.44 116 TYR A CA 1
ATOM 920 C C . TYR A 1 116 ? 0.354 2.783 -8.103 1.00 82.44 116 TYR A C 1
ATOM 922 O O . TYR A 1 116 ? 0.645 2.207 -9.155 1.00 82.44 116 TYR A O 1
ATOM 930 N N . LYS A 1 117 ? 1.065 2.652 -6.983 1.00 85.31 117 LYS A N 1
ATOM 931 C CA . LYS A 1 117 ? 2.151 1.686 -6.823 1.00 85.31 117 LYS A CA 1
ATOM 932 C C . LYS A 1 117 ? 1.592 0.269 -6.825 1.00 85.31 117 LYS A C 1
ATOM 934 O O . LYS A 1 117 ? 0.764 -0.081 -5.988 1.00 85.31 117 LYS A O 1
ATOM 939 N N . VAL A 1 118 ? 2.059 -0.534 -7.771 1.00 81.69 118 VAL A N 1
ATOM 940 C CA . VAL A 1 118 ? 1.764 -1.967 -7.837 1.00 81.69 118 VAL A CA 1
ATOM 941 C C . VAL A 1 118 ? 2.786 -2.708 -6.972 1.00 81.69 118 VAL A C 1
ATOM 943 O O . VAL A 1 118 ? 3.854 -2.179 -6.659 1.00 81.69 118 VAL A O 1
ATOM 946 N N . GLU A 1 119 ? 2.469 -3.936 -6.565 1.00 75.00 119 GLU A N 1
ATOM 947 C CA . GLU A 1 119 ? 3.422 -4.789 -5.856 1.00 75.00 119 GLU A CA 1
ATOM 948 C C . GLU A 1 119 ? 4.736 -4.942 -6.641 1.00 75.00 119 GLU A C 1
ATOM 950 O O . GLU A 1 119 ? 4.745 -5.127 -7.862 1.00 75.00 119 GLU A O 1
ATOM 955 N N . THR A 1 120 ? 5.854 -4.850 -5.921 1.00 74.00 120 THR A N 1
ATOM 956 C CA . THR A 1 120 ? 7.211 -4.951 -6.461 1.00 74.00 120 THR A CA 1
ATOM 957 C C . THR A 1 120 ? 7.826 -6.309 -6.129 1.00 74.00 120 THR A C 1
ATOM 959 O O . THR A 1 120 ? 7.522 -6.908 -5.097 1.00 74.00 120 THR A O 1
ATOM 962 N N . ILE A 1 121 ? 8.708 -6.812 -6.999 1.00 75.38 121 ILE A N 1
ATOM 963 C CA . ILE 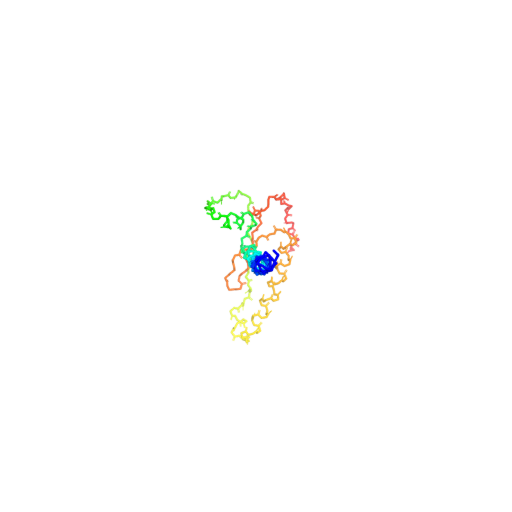A 1 121 ? 9.460 -8.054 -6.771 1.00 75.38 121 ILE A CA 1
ATOM 964 C C . ILE A 1 121 ? 10.940 -7.760 -7.002 1.00 75.38 121 ILE A C 1
ATOM 966 O O . ILE A 1 121 ? 11.345 -7.450 -8.119 1.00 75.38 121 ILE A O 1
ATOM 970 N N . GLY A 1 122 ? 11.747 -7.892 -5.948 1.00 81.88 122 GLY A N 1
ATOM 971 C CA . GLY A 1 122 ? 13.180 -7.611 -6.016 1.00 81.88 122 GLY A CA 1
ATOM 972 C C . GLY A 1 122 ? 13.456 -6.116 -6.165 1.00 81.88 122 GLY A C 1
ATOM 973 O O . GLY A 1 122 ? 13.016 -5.327 -5.334 1.00 81.88 122 GLY A O 1
ATOM 974 N N . ASP A 1 123 ? 14.210 -5.758 -7.198 1.00 86.12 123 ASP A N 1
ATOM 975 C CA . ASP A 1 123 ? 14.603 -4.395 -7.555 1.00 86.12 123 ASP A CA 1
ATOM 976 C C . ASP A 1 123 ? 13.670 -3.712 -8.558 1.00 86.12 123 ASP A C 1
ATOM 978 O O . ASP A 1 123 ? 13.732 -2.490 -8.721 1.00 86.12 123 ASP A O 1
ATOM 982 N N . ALA A 1 124 ? 12.756 -4.468 -9.163 1.00 88.25 124 ALA A N 1
ATOM 983 C CA . ALA A 1 124 ? 11.789 -3.924 -10.096 1.00 88.25 124 ALA A CA 1
ATOM 984 C C . ALA A 1 124 ? 10.722 -3.084 -9.378 1.00 88.25 124 ALA A 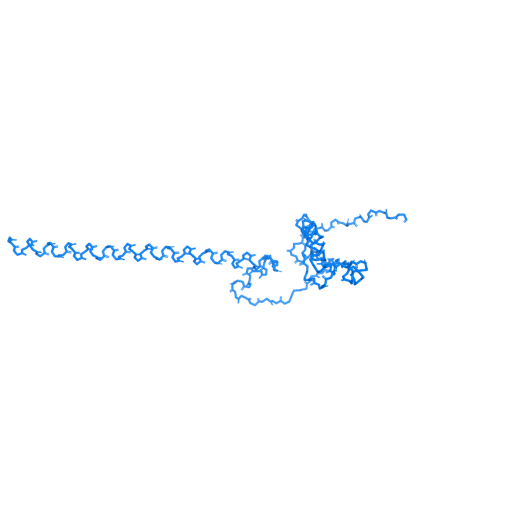C 1
ATOM 986 O O . ALA A 1 124 ? 10.111 -3.531 -8.406 1.00 88.25 124 ALA A O 1
ATOM 987 N N . TYR A 1 125 ? 10.442 -1.889 -9.899 1.00 89.06 125 TYR A N 1
ATOM 988 C CA . TYR A 1 125 ? 9.382 -1.007 -9.404 1.00 89.06 125 TYR A CA 1
ATOM 989 C C . TYR A 1 125 ? 8.315 -0.801 -10.480 1.00 89.06 125 TYR A C 1
ATOM 991 O O . TYR A 1 125 ? 8.634 -0.429 -11.615 1.00 89.06 125 TYR A O 1
ATOM 999 N N . CYS A 1 126 ? 7.056 -1.065 -10.122 1.00 88.94 126 CYS A N 1
ATOM 1000 C CA . CYS A 1 126 ? 5.913 -1.048 -11.029 1.00 88.94 126 CYS A CA 1
ATOM 1001 C C . CYS A 1 126 ? 4.853 -0.062 -10.540 1.00 88.94 126 CYS A C 1
ATOM 1003 O O . CYS A 1 126 ? 4.433 -0.106 -9.382 1.00 88.94 126 CYS A O 1
ATOM 1005 N N . VAL A 1 127 ? 4.391 0.810 -11.433 1.00 89.38 127 VAL A N 1
ATOM 1006 C CA . VAL A 1 127 ? 3.300 1.750 -11.151 1.00 89.38 127 VAL A CA 1
ATOM 1007 C C . VAL A 1 127 ? 2.288 1.746 -12.278 1.00 89.38 127 VAL A C 1
ATOM 1009 O O . VAL A 1 127 ? 2.623 1.520 -13.441 1.00 89.38 127 VAL A O 1
ATOM 1012 N N . ALA A 1 128 ? 1.042 2.038 -11.935 1.00 87.06 128 ALA A N 1
ATOM 1013 C CA . ALA A 1 128 ? -0.053 2.127 -12.876 1.00 87.06 128 ALA A CA 1
ATOM 1014 C C . ALA A 1 128 ? -0.829 3.437 -12.696 1.00 87.06 128 ALA A C 1
ATOM 1016 O O . ALA A 1 128 ? -1.217 3.817 -11.591 1.00 87.06 128 ALA A O 1
ATOM 1017 N N . SER A 1 129 ? -1.093 4.118 -13.806 1.00 86.31 129 SER A N 1
ATOM 1018 C CA . SER A 1 129 ? -1.975 5.285 -13.871 1.00 86.31 129 SER A CA 1
ATOM 1019 C C . SER A 1 129 ? -3.311 4.902 -14.507 1.00 86.31 129 SER A C 1
ATOM 1021 O O . SER A 1 129 ? -3.348 4.054 -15.398 1.00 86.31 129 SER A O 1
ATOM 1023 N N . GLY A 1 130 ? -4.406 5.521 -14.054 1.00 79.75 130 GLY A N 1
ATOM 1024 C CA . GLY A 1 130 ? -5.765 5.254 -14.553 1.00 79.75 130 GLY A CA 1
ATOM 1025 C C . GLY A 1 130 ? -6.541 4.152 -13.812 1.00 79.75 130 GLY A C 1
ATOM 1026 O O . GLY A 1 130 ? -7.677 3.871 -14.181 1.00 79.75 130 GLY A O 1
ATOM 1027 N N . LEU A 1 131 ? -5.978 3.552 -12.750 1.00 75.00 131 LEU A N 1
ATOM 1028 C CA . LEU A 1 131 ? -6.645 2.495 -11.962 1.00 75.00 131 LEU A CA 1
ATOM 1029 C C . LEU A 1 131 ? -7.578 3.020 -10.858 1.00 75.00 131 LEU A C 1
ATOM 1031 O O . LEU A 1 131 ? -8.662 2.472 -10.656 1.00 75.00 131 LEU A O 1
ATOM 1035 N N . HIS A 1 132 ? -7.159 4.051 -10.114 1.00 67.88 132 HIS A N 1
ATOM 1036 C CA . HIS A 1 132 ? -7.914 4.548 -8.953 1.00 67.88 132 HIS A CA 1
ATOM 1037 C C . HIS A 1 132 ? -8.691 5.842 -9.226 1.00 67.88 132 HIS A C 1
ATOM 1039 O O . HIS A 1 132 ? -9.784 6.019 -8.687 1.00 67.88 132 HIS A O 1
ATOM 1045 N N . ARG A 1 133 ? -8.168 6.730 -10.082 1.00 65.19 133 ARG A N 1
ATOM 1046 C CA . ARG A 1 133 ? -8.819 7.992 -10.450 1.00 65.19 133 ARG A CA 1
ATOM 1047 C C . ARG A 1 133 ? -8.730 8.219 -11.959 1.00 65.19 133 ARG A C 1
ATOM 1049 O O . ARG A 1 133 ? -7.651 8.174 -12.542 1.00 65.19 133 ARG A O 1
ATOM 1056 N N . LEU A 1 134 ? -9.874 8.488 -12.592 1.00 52.72 134 LEU A N 1
ATOM 1057 C CA . LEU A 1 134 ? -9.930 8.919 -13.989 1.00 52.72 134 LEU A CA 1
ATOM 1058 C C . LEU A 1 134 ? -9.528 10.393 -14.055 1.00 52.72 134 LEU A C 1
ATOM 1060 O O . LEU A 1 134 ? -10.303 11.277 -13.686 1.00 52.72 134 LEU A O 1
ATOM 1064 N N . ARG A 1 135 ? -8.316 10.672 -14.521 1.00 51.88 135 ARG A N 1
ATOM 1065 C CA . ARG A 1 135 ? -7.898 12.017 -14.917 1.00 51.88 135 ARG A CA 1
ATOM 1066 C C . ARG A 1 135 ? -7.670 12.001 -16.420 1.00 51.88 135 ARG A C 1
ATOM 1068 O O . ARG A 1 135 ? -7.145 11.026 -16.945 1.00 51.88 135 ARG A O 1
ATOM 1075 N N . PHE A 1 136 ? -8.051 13.079 -17.110 1.00 46.28 136 PHE A N 1
ATOM 1076 C CA . PHE A 1 136 ? -7.572 13.324 -18.469 1.00 46.28 136 PHE A CA 1
ATOM 1077 C C . PHE A 1 136 ? -6.044 13.321 -18.408 1.00 46.28 136 PHE A C 1
ATOM 1079 O O . PHE A 1 136 ? -5.431 14.251 -17.877 1.00 46.28 136 PHE A O 1
ATOM 1086 N N . MET A 1 137 ? -5.449 12.225 -18.864 1.00 46.44 137 MET A N 1
ATOM 1087 C CA . MET A 1 137 ? -4.012 12.041 -18.897 1.00 46.44 137 MET A CA 1
ATOM 1088 C C . MET A 1 137 ? -3.461 13.113 -19.835 1.00 46.44 137 MET A C 1
ATOM 1090 O O . MET A 1 137 ? -3.683 13.063 -21.045 1.00 46.44 137 MET A O 1
ATOM 1094 N N . MET A 1 138 ? -2.791 14.133 -19.287 1.00 40.03 138 MET A N 1
ATOM 1095 C CA . MET A 1 138 ? -1.927 14.944 -20.135 1.00 40.03 138 MET A CA 1
ATOM 1096 C C . MET A 1 138 ? -0.850 13.982 -20.636 1.00 40.03 138 MET A C 1
ATOM 1098 O O . MET A 1 138 ? -0.239 13.309 -19.803 1.00 40.03 138 MET A O 1
ATOM 1102 N N . PRO A 1 139 ? -0.642 13.856 -21.957 1.00 39.66 139 PRO A N 1
ATOM 1103 C CA . PRO A 1 139 ? 0.400 12.987 -22.469 1.00 39.66 139 PRO A CA 1
ATOM 1104 C C . PRO A 1 139 ? 1.707 13.396 -21.799 1.00 39.66 139 PRO A C 1
ATOM 1106 O O . PRO A 1 139 ? 2.070 14.577 -21.823 1.00 39.66 139 PRO A O 1
ATOM 1109 N N . ILE A 1 140 ? 2.386 12.429 -21.177 1.00 45.66 140 ILE A N 1
ATOM 1110 C CA . ILE A 1 140 ? 3.765 12.606 -20.738 1.00 45.66 140 ILE A CA 1
ATOM 1111 C C . ILE A 1 140 ? 4.530 12.932 -22.018 1.00 45.66 140 ILE A C 1
ATOM 1113 O O . ILE A 1 140 ? 4.807 12.058 -22.840 1.00 45.66 140 ILE A O 1
ATOM 1117 N N . LYS A 1 141 ? 4.787 14.223 -22.252 1.00 38.09 141 LYS A N 1
ATOM 1118 C CA . LYS A 1 141 ? 5.725 14.644 -23.280 1.00 38.09 141 LYS A CA 1
ATOM 1119 C C . LYS A 1 141 ? 7.068 14.136 -22.797 1.00 38.09 141 LYS A C 1
ATOM 1121 O O . LYS A 1 141 ? 7.659 14.737 -21.905 1.00 38.09 141 LYS A O 1
ATOM 1126 N N . TRP A 1 142 ? 7.501 13.010 -23.355 1.00 40.31 142 TRP A N 1
ATOM 1127 C CA . TRP A 1 142 ? 8.889 12.587 -23.318 1.00 40.31 142 TRP A CA 1
ATOM 1128 C C . TRP A 1 142 ? 9.731 13.830 -23.612 1.00 40.31 142 TRP A C 1
ATOM 1130 O O . TRP A 1 142 ? 9.619 14.403 -24.700 1.00 40.31 142 TRP A O 1
ATOM 1140 N N . LEU A 1 143 ? 10.477 14.322 -22.614 1.00 35.78 143 LEU A N 1
ATOM 1141 C CA . LEU A 1 143 ? 11.515 15.307 -22.882 1.00 35.78 143 LEU A CA 1
ATOM 1142 C C . LEU A 1 143 ? 12.415 14.650 -23.919 1.00 35.78 143 LEU A C 1
ATOM 1144 O O . LEU A 1 143 ? 12.946 13.569 -23.671 1.00 35.78 143 LEU A O 1
ATOM 1148 N N . GLY A 1 144 ? 12.462 15.262 -25.101 1.00 37.44 144 GLY A N 1
ATOM 1149 C CA . GLY A 1 144 ? 13.160 14.729 -26.255 1.00 37.44 144 GLY A CA 1
ATOM 1150 C C . GLY A 1 144 ? 14.557 14.281 -25.863 1.00 37.44 144 GLY A C 1
ATOM 1151 O O . GLY A 1 144 ? 15.359 15.082 -25.382 1.00 37.44 144 GLY A O 1
ATOM 1152 N N . TRP A 1 145 ? 14.824 12.999 -26.071 1.00 25.25 145 TRP A N 1
ATOM 1153 C CA . TRP A 1 145 ? 16.191 12.544 -26.208 1.00 25.25 145 TRP A CA 1
ATOM 1154 C C . TRP A 1 145 ? 16.646 12.906 -27.630 1.00 25.25 145 TRP A C 1
ATOM 1156 O O . TRP A 1 145 ? 15.871 12.668 -28.564 1.00 25.25 145 TRP A O 1
ATOM 1166 N N . PRO A 1 146 ? 17.825 13.522 -27.819 1.00 38.72 146 PRO A N 1
ATOM 1167 C CA . PRO A 1 146 ? 18.501 13.500 -29.113 1.00 38.72 146 PRO A CA 1
ATOM 1168 C C . PRO A 1 146 ? 18.868 12.071 -29.533 1.00 38.72 146 PRO A C 1
ATOM 1170 O O . PRO A 1 146 ? 19.091 11.225 -28.635 1.00 38.72 146 PRO A O 1
#

Sequence (146 aa):
MLREVILVGEQARAQDGLRRRMDKLKNSIEEANAAVTKERKKNVSLLHLIFPAEIAERLWLGASIDAKTYPDVTILFSDIVGFTSICSRATPFMVISMLESLYKDFDEFCDMFDVYKVETIGDAYCVASGLHRLRFMMPIKWLGWP

InterPro domains:
  IPR001054 Adenylyl cyclase class-3/4/guanylyl cyclase [PF00211] (66-134)
  IPR001054 Adenylyl cyclase class-3/4/guanylyl cyclase [PS50125] (74-131)
  IPR001054 Adenylyl cyclase class-3/4/guanylyl cyclase [SM00044] (38-144)
  IPR001054 Adenylyl cyclase class-3/4/guanylyl cyclase [cd07302] (72-131)
  IPR011645 Haem NO binding associated [PF07701] (2-59)
  IPR029787 Nucleotide cyclase [G3DSA:3.30.70.1230] (61-135)
  IPR029787 Nucleotide cyclase [SSF55073] (67-131)

Organism: Eumeta variegata (NCBI:txid151549)

Secondary structure (DSSP, 8-state):
-HHHHHHHHHHHHHHHHHHHHHHHHHHHHHHHHHHHHHHHHHHHHHHHTTS-HHHHHHHHTT--------SS-EEEEE--TTHHHHHHHS-HHHHHHHHHHHHHHHHHHHHHHT-EEPP-BTTBEEEEESSS----------PPP-

Radius of gyration: 29.43 Å; chains: 1; bounding box: 68×25×94 Å